Protein AF-A0A3C1ZDV9-F1 (afdb_monomer_lite)

Radius of gyration: 15.9 Å; chains: 1; bounding box: 32×29×39 Å

Secondary structure (DSSP, 8-state):
-HHHHTT-SEEEEEEE--SSEEEEEEEEEETTEEEEEEEEEEE-TT---TTTTSSS--

pLDDT: mean 81.24, std 18.26, range [45.12, 97.56]

Structure (mmCIF, N/CA/C/O backbone):
data_AF-A0A3C1ZDV9-F1
#
_entry.id   AF-A0A3C1ZDV9-F1
#
loop_
_atom_site.group_PDB
_atom_site.id
_atom_site.type_symbol
_atom_site.label_atom_id
_atom_site.label_alt_id
_atom_site.label_comp_id
_atom_site.label_asym_id
_atom_site.label_entity_id
_atom_site.label_seq_id
_atom_site.pdbx_PDB_ins_code
_atom_site.Cartn_x
_atom_site.Cartn_y
_atom_site.Cartn_z
_atom_site.occupancy
_atom_site.B_iso_or_equiv
_atom_site.auth_seq_id
_atom_site.auth_comp_id
_atom_site.auth_asym_id
_atom_site.auth_atom_id
_atom_site.pdbx_PDB_model_num
ATOM 1 N N . MET A 1 1 ? -18.186 -6.394 -4.150 1.00 60.22 1 MET A N 1
ATOM 2 C CA . MET A 1 1 ? -16.955 -5.673 -3.767 1.00 60.22 1 MET A CA 1
ATOM 3 C C . MET A 1 1 ? -17.283 -4.486 -2.867 1.00 60.22 1 MET A C 1
ATOM 5 O O . MET A 1 1 ? -16.819 -4.468 -1.740 1.00 60.22 1 MET A O 1
ATOM 9 N N . ASP A 1 2 ? -18.155 -3.566 -3.289 1.00 67.00 2 ASP A N 1
ATOM 10 C CA . ASP A 1 2 ? -18.498 -2.358 -2.507 1.00 67.00 2 ASP A CA 1
ATOM 11 C C . ASP A 1 2 ? -19.074 -2.629 -1.111 1.00 67.00 2 ASP A C 1
ATOM 13 O O . ASP A 1 2 ? -18.781 -1.909 -0.163 1.00 67.00 2 ASP A O 1
ATOM 17 N N . GLN A 1 3 ? -19.865 -3.695 -0.967 1.00 69.56 3 GLN A N 1
ATOM 18 C CA . GLN A 1 3 ? -20.424 -4.124 0.321 1.00 69.56 3 GLN A CA 1
ATOM 19 C C . GLN A 1 3 ? -19.326 -4.533 1.324 1.00 69.56 3 GLN A C 1
ATOM 21 O O . GLN A 1 3 ? -19.427 -4.221 2.503 1.00 69.56 3 GLN A O 1
ATOM 26 N N . GLU A 1 4 ? -18.243 -5.157 0.847 1.00 75.75 4 GLU A N 1
ATOM 27 C CA . GLU A 1 4 ? -17.121 -5.615 1.680 1.00 75.75 4 GLU A CA 1
ATOM 28 C C . GLU A 1 4 ? -16.199 -4.475 2.116 1.00 75.75 4 GLU A C 1
ATOM 30 O O . GLU A 1 4 ? -15.522 -4.591 3.130 1.00 75.75 4 GLU A O 1
ATOM 35 N N . LEU A 1 5 ? -16.154 -3.369 1.369 1.00 76.56 5 LEU A N 1
ATOM 36 C CA . LEU A 1 5 ? -15.331 -2.208 1.715 1.00 76.56 5 LEU A CA 1
ATOM 37 C C . LEU A 1 5 ? -16.018 -1.299 2.740 1.00 76.56 5 LEU A C 1
ATOM 39 O O . LEU A 1 5 ? -15.340 -0.667 3.544 1.00 76.56 5 LEU A O 1
ATOM 43 N N . LYS A 1 6 ? -17.358 -1.295 2.777 1.00 83.75 6 LYS A N 1
ATOM 44 C CA . LYS A 1 6 ? -18.156 -0.539 3.759 1.00 83.75 6 LYS A CA 1
ATOM 45 C C . LYS A 1 6 ? -17.997 -1.012 5.209 1.00 83.75 6 LYS A C 1
ATOM 47 O O . LYS A 1 6 ? -18.476 -0.328 6.105 1.00 83.75 6 LYS A O 1
ATOM 52 N N . LYS A 1 7 ? -17.353 -2.160 5.452 1.00 88.81 7 LYS A N 1
ATOM 53 C CA . LYS A 1 7 ? -17.098 -2.684 6.808 1.00 88.81 7 LYS A CA 1
ATOM 54 C C . LYS A 1 7 ? -15.926 -2.002 7.527 1.00 88.81 7 LYS A C 1
ATOM 56 O O . LYS A 1 7 ? -15.722 -2.236 8.716 1.00 88.81 7 LYS A O 1
ATOM 61 N N . TYR A 1 8 ? -15.139 -1.213 6.799 1.00 94.12 8 TYR A N 1
ATOM 62 C CA . TYR A 1 8 ? -13.987 -0.497 7.329 1.00 94.12 8 TYR A CA 1
ATOM 63 C C . TYR A 1 8 ? -14.329 0.975 7.540 1.00 94.12 8 TYR A C 1
ATOM 65 O O . TYR A 1 8 ? -14.922 1.608 6.670 1.00 94.12 8 TYR A O 1
ATOM 73 N N . ASP A 1 9 ? -13.902 1.522 8.676 1.00 95.19 9 ASP A N 1
ATOM 74 C CA . ASP A 1 9 ? -14.063 2.940 9.012 1.00 95.19 9 ASP A CA 1
ATOM 75 C C . ASP A 1 9 ? -13.142 3.817 8.148 1.00 95.19 9 ASP A C 1
ATOM 77 O O . ASP A 1 9 ? -13.473 4.950 7.800 1.00 95.19 9 ASP A O 1
ATOM 81 N N . LEU A 1 10 ? -11.965 3.285 7.805 1.00 95.06 10 LEU A N 1
ATOM 82 C CA . LEU A 1 10 ? -10.962 3.935 6.969 1.00 95.06 10 LEU A CA 1
ATOM 83 C C . LEU A 1 10 ? -10.287 2.903 6.069 1.00 95.06 10 LEU A C 1
ATOM 85 O O . LEU A 1 10 ? -9.945 1.806 6.508 1.00 95.06 10 LEU A O 1
ATOM 89 N N . ILE A 1 11 ? -10.038 3.289 4.822 1.00 95.81 11 ILE A N 1
ATOM 90 C CA . ILE A 1 11 ? -9.247 2.509 3.874 1.00 95.81 11 ILE A CA 1
ATOM 91 C C . ILE A 1 11 ? -7.988 3.305 3.535 1.00 95.81 11 ILE A C 1
ATOM 93 O O . ILE A 1 11 ? -8.064 4.483 3.191 1.00 95.81 11 ILE A O 1
ATOM 97 N N . ILE A 1 12 ? -6.831 2.655 3.629 1.00 96.25 12 ILE A N 1
ATOM 98 C CA . ILE A 1 12 ? -5.515 3.239 3.367 1.00 96.25 12 ILE A CA 1
ATOM 99 C C . ILE A 1 12 ? -4.883 2.496 2.194 1.00 96.25 12 ILE A C 1
ATOM 101 O O . ILE A 1 12 ? -4.734 1.275 2.237 1.00 96.25 12 ILE A O 1
ATOM 105 N N . LEU A 1 13 ? -4.481 3.239 1.165 1.00 97.06 13 LEU A N 1
ATOM 106 C CA . LEU A 1 13 ? -3.676 2.729 0.060 1.00 97.06 13 LEU A CA 1
ATOM 107 C C . LEU A 1 13 ? -2.201 3.042 0.327 1.00 97.06 13 LEU A C 1
ATOM 109 O O . LEU A 1 13 ? -1.800 4.204 0.323 1.00 97.06 13 LEU A O 1
ATOM 113 N N . GLY A 1 14 ? -1.401 2.004 0.551 1.00 96.44 14 GLY A N 1
ATOM 114 C CA . GLY A 1 14 ? 0.055 2.088 0.571 1.00 96.44 14 GLY A CA 1
ATOM 115 C C . GLY A 1 14 ? 0.617 1.804 -0.817 1.00 96.44 14 GLY A C 1
ATOM 116 O O . GLY A 1 14 ? 0.220 0.824 -1.446 1.00 96.44 14 GLY A O 1
ATOM 117 N N . ILE A 1 15 ? 1.539 2.645 -1.281 1.00 96.62 15 ILE A N 1
ATOM 118 C CA . ILE A 1 15 ? 2.257 2.487 -2.551 1.00 96.62 15 ILE A CA 1
ATOM 119 C C . ILE A 1 15 ? 3.755 2.437 -2.254 1.00 96.62 15 I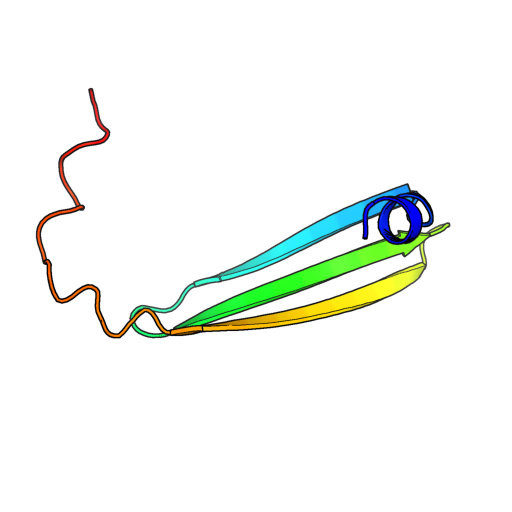LE A C 1
ATOM 121 O O . ILE A 1 15 ? 4.265 3.313 -1.559 1.00 96.62 15 ILE A O 1
ATOM 125 N N . ASP A 1 16 ? 4.445 1.446 -2.814 1.00 94.56 16 ASP A N 1
ATOM 126 C CA . ASP A 1 16 ? 5.903 1.318 -2.782 1.00 94.56 16 ASP A CA 1
ATOM 127 C C . ASP A 1 16 ? 6.452 1.393 -4.221 1.00 94.56 16 ASP A C 1
ATOM 129 O O . ASP A 1 16 ? 6.376 0.413 -4.974 1.00 94.56 16 ASP A O 1
ATOM 133 N N . PRO A 1 17 ? 6.890 2.580 -4.679 1.00 91.06 17 PRO A N 1
ATOM 134 C CA . PRO A 1 17 ? 7.280 2.791 -6.064 1.00 91.06 17 PRO A CA 1
ATOM 135 C C . PRO A 1 17 ? 8.657 2.189 -6.373 1.00 91.06 17 PRO A C 1
ATOM 137 O O . PRO A 1 17 ? 9.648 2.484 -5.715 1.00 91.06 17 PRO A O 1
ATOM 140 N N . GLY A 1 18 ? 8.744 1.444 -7.474 1.00 87.44 18 GLY A N 1
ATOM 141 C CA . GLY A 1 18 ? 10.005 1.042 -8.095 1.00 87.44 18 GLY A CA 1
ATOM 142 C C . GLY A 1 18 ? 9.989 1.327 -9.595 1.00 87.44 18 GLY A C 1
ATOM 143 O O . GLY A 1 18 ? 8.948 1.612 -10.180 1.00 87.44 18 GLY A O 1
ATOM 144 N N . THR A 1 19 ? 11.153 1.268 -10.240 1.00 83.81 19 THR A N 1
ATOM 145 C CA . THR A 1 19 ? 11.294 1.606 -11.670 1.00 83.81 19 THR A CA 1
ATOM 146 C C . THR A 1 19 ? 10.676 0.562 -12.600 1.00 83.81 19 THR A C 1
ATOM 148 O O . THR A 1 19 ? 10.117 0.916 -13.630 1.00 83.81 19 THR A O 1
ATOM 151 N N . ASN A 1 20 ? 10.730 -0.719 -12.225 1.00 86.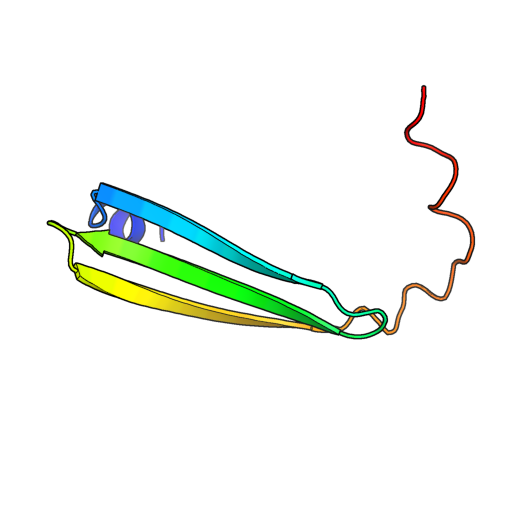12 20 ASN A N 1
ATOM 152 C CA . ASN A 1 20 ? 10.208 -1.838 -13.023 1.00 86.12 20 ASN A CA 1
ATOM 153 C C . ASN A 1 20 ? 9.024 -2.555 -12.369 1.00 86.12 20 ASN A C 1
ATOM 155 O O . ASN A 1 20 ? 8.284 -3.278 -13.037 1.00 86.12 20 ASN A O 1
ATOM 159 N N . VAL A 1 21 ? 8.851 -2.386 -11.060 1.00 89.75 21 VAL A N 1
ATOM 160 C CA . VAL A 1 21 ? 7.784 -2.996 -10.269 1.00 89.75 21 VAL A CA 1
ATOM 161 C C . VAL A 1 21 ? 7.370 -1.994 -9.201 1.00 89.75 21 VAL A C 1
ATOM 163 O O . VAL A 1 21 ? 8.236 -1.423 -8.552 1.00 89.75 21 VAL A O 1
ATOM 166 N N . MET A 1 22 ? 6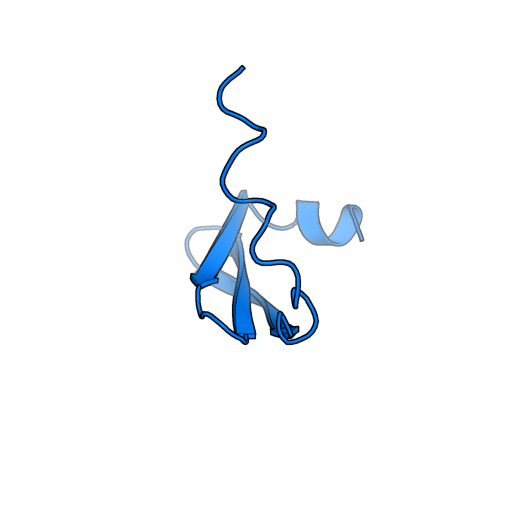.071 -1.789 -9.015 1.00 94.50 22 MET A N 1
ATOM 167 C CA . MET A 1 22 ? 5.515 -0.979 -7.931 1.00 94.50 22 MET A CA 1
ATOM 168 C C . MET A 1 22 ? 4.654 -1.867 -7.040 1.00 94.50 22 MET A C 1
ATOM 170 O O . MET A 1 22 ? 3.716 -2.501 -7.523 1.00 94.50 22 MET A O 1
ATOM 174 N N . GLY A 1 23 ? 4.974 -1.934 -5.754 1.00 96.06 23 GLY A N 1
ATOM 175 C CA . GLY A 1 23 ? 4.141 -2.601 -4.762 1.00 96.06 23 GLY A CA 1
ATOM 176 C C . GLY A 1 23 ? 2.947 -1.732 -4.381 1.00 96.06 23 GLY A C 1
ATOM 177 O O . GLY A 1 23 ? 3.037 -0.504 -4.362 1.00 96.06 23 GLY A O 1
ATOM 178 N N . TYR A 1 24 ? 1.824 -2.361 -4.057 1.00 97.50 24 TYR A N 1
ATOM 179 C CA . TYR A 1 24 ? 0.713 -1.681 -3.405 1.00 97.50 24 TYR A CA 1
ATOM 180 C C . TYR A 1 24 ? 0.050 -2.591 -2.378 1.00 97.50 24 TYR A C 1
ATOM 182 O O . TYR A 1 24 ? -0.011 -3.810 -2.546 1.00 97.50 24 TYR A O 1
ATOM 190 N N . ALA A 1 25 ? -0.491 -1.987 -1.330 1.00 97.56 25 ALA A N 1
ATOM 191 C CA . ALA A 1 25 ? -1.301 -2.668 -0.335 1.00 97.56 25 ALA A CA 1
ATOM 192 C C . ALA A 1 25 ? -2.506 -1.809 0.034 1.00 97.56 25 ALA A C 1
ATOM 194 O O . ALA A 1 25 ? -2.416 -0.585 0.108 1.00 97.56 25 ALA A O 1
ATOM 195 N N . LEU A 1 26 ? -3.633 -2.462 0.285 1.00 96.75 26 LEU A N 1
ATOM 196 C CA . LEU A 1 26 ? -4.836 -1.832 0.795 1.00 96.75 26 LEU A CA 1
ATOM 197 C C . LEU A 1 26 ? -5.076 -2.332 2.218 1.00 96.75 26 LEU A C 1
ATOM 199 O O . LEU A 1 26 ? -5.248 -3.534 2.439 1.00 96.75 26 LEU A O 1
ATOM 203 N N . LEU A 1 27 ? -5.090 -1.409 3.174 1.00 96.81 27 LEU A N 1
ATOM 204 C CA . LEU A 1 27 ? -5.398 -1.687 4.571 1.00 96.81 27 LEU A CA 1
ATOM 205 C C . LEU A 1 27 ? -6.780 -1.137 4.906 1.00 96.81 27 LEU A C 1
ATOM 207 O O . LEU A 1 27 ? -7.083 0.016 4.609 1.00 96.81 27 LEU A O 1
ATOM 211 N N . GLY A 1 28 ? -7.602 -1.957 5.546 1.00 96.94 28 GLY A N 1
ATOM 212 C CA . GLY A 1 28 ? -8.854 -1.540 6.159 1.00 96.94 28 GLY A CA 1
ATOM 213 C C . GLY A 1 28 ? -8.655 -1.361 7.655 1.00 96.94 28 GLY A C 1
ATOM 214 O O . GLY A 1 28 ? -8.060 -2.220 8.303 1.00 96.94 28 GLY A O 1
ATOM 215 N N . ILE A 1 29 ? -9.132 -0.255 8.212 1.00 96.44 29 ILE A N 1
ATOM 216 C CA . ILE A 1 29 ? -9.113 0.008 9.650 1.00 96.44 29 ILE A CA 1
ATOM 217 C C . ILE A 1 29 ? -10.540 -0.102 10.177 1.00 96.44 29 ILE A C 1
ATOM 219 O O . ILE A 1 29 ? -11.434 0.570 9.667 1.00 96.44 29 ILE A O 1
ATOM 223 N N . THR A 1 30 ? -10.729 -0.889 11.233 1.00 95.69 30 THR A N 1
ATOM 224 C CA . THR A 1 30 ? -11.968 -0.898 12.024 1.00 95.69 30 THR A CA 1
ATOM 225 C C . THR A 1 30 ? -11.610 -0.684 13.488 1.00 95.69 30 THR A C 1
ATOM 227 O O . THR A 1 30 ? -10.768 -1.407 14.020 1.00 95.69 30 THR A O 1
ATOM 230 N N . ALA A 1 31 ? -12.195 0.323 14.141 1.00 88.38 31 ALA A N 1
ATOM 231 C CA . ALA A 1 31 ? -12.020 0.617 15.570 1.00 88.38 31 ALA A CA 1
ATOM 232 C C . ALA A 1 31 ? -10.556 0.699 16.073 1.00 88.38 31 ALA A C 1
ATOM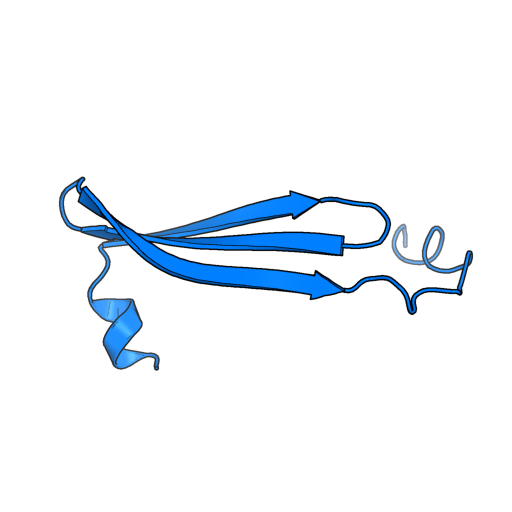 234 O O . ALA A 1 31 ? -10.315 0.541 17.270 1.00 88.38 31 ALA A O 1
ATOM 235 N N . LYS A 1 32 ? -9.595 1.013 15.182 1.00 90.12 32 LYS A N 1
ATOM 236 C CA . LYS A 1 32 ? -8.119 1.071 15.370 1.00 90.12 32 LYS A CA 1
ATOM 237 C C . LYS A 1 32 ? -7.336 -0.215 15.086 1.00 90.12 32 LYS A C 1
ATOM 239 O O . LYS A 1 32 ? -6.119 -0.219 15.258 1.00 90.12 32 LYS A O 1
ATOM 244 N N . THR A 1 33 ? -7.973 -1.274 14.605 1.00 95.31 33 THR A N 1
ATOM 245 C CA . THR A 1 33 ? -7.264 -2.483 14.171 1.00 95.31 33 THR A CA 1
ATOM 246 C C . THR A 1 33 ? -7.059 -2.463 12.655 1.00 95.31 33 THR A C 1
ATOM 248 O O . THR A 1 33 ? -8.045 -2.532 11.918 1.00 95.31 33 THR A O 1
ATOM 251 N N . PRO A 1 34 ? -5.808 -2.367 12.165 1.00 94.75 34 PRO A N 1
ATOM 252 C CA . PRO A 1 34 ? -5.511 -2.521 10.747 1.00 94.75 34 PRO A CA 1
ATOM 253 C C . PRO A 1 34 ? -5.654 -3.979 10.301 1.00 94.75 34 PRO A C 1
ATOM 255 O O . PRO A 1 34 ? -5.201 -4.901 10.978 1.00 94.75 34 PRO A O 1
ATOM 258 N N . GLN A 1 35 ? -6.254 -4.179 9.133 1.00 96.31 35 GLN A N 1
ATOM 259 C CA . GLN A 1 35 ? -6.421 -5.470 8.473 1.00 96.31 35 GLN A CA 1
ATOM 260 C C . GLN A 1 35 ? -5.986 -5.356 7.014 1.00 96.31 35 GLN A C 1
ATOM 262 O O . GLN A 1 35 ? -6.334 -4.394 6.326 1.00 96.31 35 GLN A O 1
ATOM 267 N N . LEU A 1 36 ? -5.242 -6.347 6.523 1.00 95.56 36 LEU A N 1
ATOM 268 C CA . LEU A 1 36 ? -4.871 -6.402 5.114 1.00 95.56 36 LEU A CA 1
ATOM 269 C C . LEU A 1 36 ? -6.089 -6.806 4.281 1.00 95.56 36 LEU A C 1
ATOM 271 O O . LEU A 1 36 ? -6.594 -7.916 4.425 1.00 95.56 36 LEU A O 1
ATOM 275 N N . ILE A 1 37 ? -6.536 -5.914 3.398 1.00 95.12 37 ILE A N 1
ATOM 276 C CA . ILE A 1 37 ? -7.588 -6.223 2.425 1.00 95.12 37 ILE A CA 1
ATOM 277 C C . ILE A 1 37 ? -6.959 -6.938 1.232 1.00 95.12 37 ILE A C 1
ATOM 279 O O . ILE A 1 37 ? -7.438 -7.982 0.797 1.00 95.12 37 ILE A O 1
ATOM 283 N N . THR A 1 38 ? -5.882 -6.368 0.689 1.00 95.12 38 THR A N 1
ATOM 284 C CA . THR A 1 38 ? -5.145 -6.953 -0.432 1.00 95.12 38 THR A CA 1
ATOM 285 C C . THR A 1 38 ? -3.748 -6.358 -0.542 1.00 95.12 38 THR A C 1
ATOM 287 O O . THR A 1 38 ? -3.499 -5.244 -0.082 1.00 95.12 38 THR A O 1
ATOM 290 N N . MET A 1 39 ? -2.840 -7.094 -1.172 1.00 97.31 39 MET A N 1
ATOM 291 C CA . MET A 1 39 ? -1.511 -6.632 -1.549 1.00 97.31 39 MET A CA 1
ATOM 292 C C . MET A 1 39 ? -1.170 -7.194 -2.921 1.00 97.31 39 MET A C 1
ATOM 294 O O . MET A 1 39 ? -1.517 -8.332 -3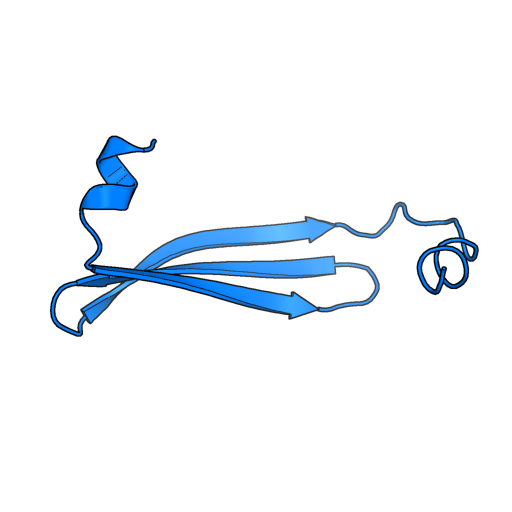.241 1.00 97.31 39 MET A O 1
ATOM 298 N N . GLY A 1 40 ? -0.482 -6.400 -3.728 1.00 95.62 40 GLY A N 1
ATOM 299 C CA . GLY A 1 40 ? -0.087 -6.794 -5.065 1.00 95.62 40 GLY A CA 1
ATOM 300 C C . GLY A 1 40 ? 1.130 -6.034 -5.553 1.00 95.62 40 GLY A C 1
ATOM 301 O O . GLY A 1 40 ? 1.665 -5.146 -4.890 1.00 95.62 40 GLY A O 1
ATOM 302 N N . VAL A 1 41 ? 1.565 -6.414 -6.747 1.00 95.00 41 VAL A N 1
ATOM 303 C CA . VAL A 1 41 ? 2.638 -5.740 -7.467 1.00 95.00 41 VAL A CA 1
ATOM 304 C C . VAL A 1 41 ? 2.161 -5.403 -8.871 1.00 95.00 41 VAL A C 1
ATOM 306 O O . VAL A 1 41 ? 1.558 -6.227 -9.559 1.00 95.00 41 VAL A O 1
ATOM 309 N N . LEU A 1 42 ? 2.452 -4.188 -9.307 1.00 89.56 42 LEU A N 1
ATOM 310 C CA . LEU A 1 42 ? 2.294 -3.740 -10.679 1.00 89.56 42 LEU A CA 1
ATOM 311 C C . LEU A 1 42 ? 3.639 -3.910 -11.378 1.00 89.56 42 LEU A C 1
ATOM 313 O O . LEU A 1 42 ? 4.623 -3.288 -10.988 1.00 89.56 42 LEU A O 1
ATOM 317 N N . LYS A 1 43 ? 3.701 -4.755 -12.410 1.00 86.94 43 LYS A N 1
ATOM 318 C CA . LYS A 1 43 ? 4.888 -4.854 -13.270 1.00 86.94 43 LYS A CA 1
ATOM 319 C C . LYS A 1 43 ? 4.873 -3.682 -14.250 1.00 86.94 43 LYS A C 1
ATOM 321 O O . LYS A 1 43 ? 4.053 -3.650 -15.160 1.00 86.94 43 LYS A O 1
ATOM 326 N N . LEU A 1 44 ? 5.789 -2.741 -14.058 1.00 77.94 44 LEU A N 1
ATOM 327 C CA . LEU A 1 44 ? 5.981 -1.548 -14.887 1.00 77.94 44 LEU A CA 1
ATOM 328 C C . LEU A 1 44 ? 6.934 -1.795 -16.069 1.00 77.94 44 LEU A C 1
ATOM 330 O O . LEU A 1 44 ? 7.132 -0.906 -16.890 1.00 77.94 44 LEU A O 1
ATOM 334 N N . ALA A 1 45 ? 7.478 -3.013 -16.194 1.00 63.81 45 ALA A N 1
ATOM 335 C CA . ALA A 1 45 ? 8.432 -3.448 -17.223 1.00 63.81 45 ALA A CA 1
ATOM 336 C C . ALA A 1 45 ? 7.874 -3.521 -18.669 1.00 63.81 45 ALA A C 1
ATOM 338 O O . ALA A 1 45 ? 8.286 -4.371 -19.454 1.00 63.81 45 ALA A O 1
ATOM 339 N N . LYS A 1 46 ? 6.920 -2.653 -19.019 1.00 55.66 46 LYS A N 1
ATOM 340 C CA . LYS A 1 46 ? 6.462 -2.367 -20.389 1.00 55.66 46 LYS A CA 1
ATOM 341 C C . LYS A 1 46 ? 6.107 -0.887 -20.596 1.00 55.66 46 LYS A C 1
ATOM 343 O O . LYS A 1 46 ? 5.313 -0.561 -21.471 1.00 55.66 46 LYS A O 1
ATOM 348 N N . PHE A 1 47 ? 6.699 0.017 -19.819 1.00 52.47 47 PHE A N 1
ATOM 349 C CA . PHE A 1 47 ? 6.814 1.418 -20.222 1.00 52.47 47 PHE A CA 1
ATOM 350 C C . PHE A 1 47 ? 8.212 1.637 -20.809 1.00 52.47 47 PHE A C 1
ATOM 352 O O . PHE A 1 47 ? 9.036 2.339 -20.237 1.00 52.47 47 PHE A O 1
ATOM 359 N N . ASP A 1 48 ? 8.462 1.013 -21.964 1.00 48.56 48 ASP A N 1
ATOM 360 C CA . ASP A 1 48 ? 9.616 1.296 -22.836 1.00 48.56 48 ASP A CA 1
ATOM 361 C C . ASP A 1 48 ? 9.567 2.712 -23.431 1.00 48.56 48 ASP A C 1
ATOM 363 O O . ASP A 1 48 ? 10.442 3.095 -24.203 1.00 48.56 48 ASP A O 1
ATOM 367 N N . ASP A 1 49 ? 8.554 3.512 -23.096 1.00 51.25 49 ASP A N 1
ATOM 368 C CA . ASP A 1 49 ? 8.448 4.853 -23.629 1.00 51.25 49 ASP A CA 1
ATOM 369 C C . ASP A 1 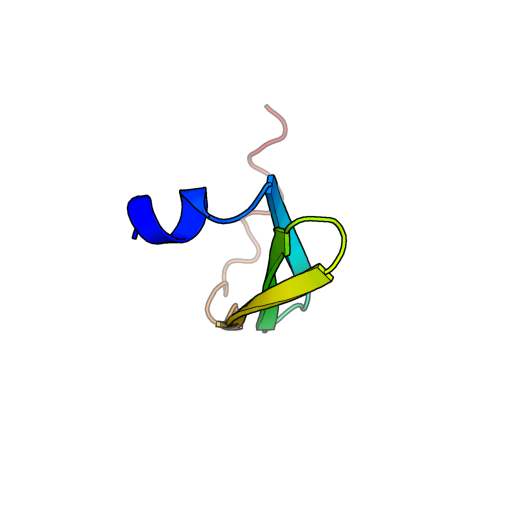49 ? 8.995 5.874 -22.633 1.00 51.25 49 ASP A C 1
ATOM 371 O O . ASP A 1 49 ? 8.319 6.357 -21.719 1.00 51.25 49 ASP A O 1
ATOM 375 N N . HIS A 1 50 ? 10.254 6.229 -22.865 1.00 51.03 50 HIS A N 1
ATOM 376 C CA . HIS A 1 50 ? 10.965 7.376 -22.306 1.00 51.03 50 HIS A CA 1
ATOM 377 C C . HIS A 1 50 ? 10.156 8.708 -22.324 1.00 51.03 50 HIS A C 1
ATOM 379 O O . HIS A 1 50 ? 10.594 9.679 -21.703 1.00 51.03 50 HIS A O 1
ATOM 385 N N . TYR A 1 51 ? 8.991 8.778 -22.989 1.00 52.38 51 TYR A N 1
ATOM 386 C CA . TYR A 1 51 ? 8.262 10.002 -23.347 1.00 52.38 51 TYR A CA 1
ATOM 387 C C . TYR A 1 51 ? 7.126 10.498 -22.430 1.00 52.38 51 TYR A C 1
ATOM 389 O O . TYR A 1 51 ? 6.748 11.664 -22.548 1.00 52.38 51 TYR A O 1
ATOM 397 N N . MET A 1 52 ? 6.589 9.742 -21.466 1.00 49.81 52 MET A N 1
ATOM 398 C CA . MET A 1 52 ? 5.496 10.258 -20.597 1.00 49.81 52 MET A CA 1
ATOM 399 C C . MET A 1 52 ? 5.979 11.134 -19.422 1.00 49.81 52 MET A C 1
ATOM 401 O O . MET A 1 52 ? 5.282 11.318 -18.427 1.00 49.81 52 MET A O 1
ATOM 405 N N . ARG A 1 53 ? 7.179 11.713 -19.536 1.00 49.28 53 ARG A N 1
ATOM 406 C CA . ARG A 1 53 ? 7.746 12.677 -18.580 1.00 49.28 53 ARG A CA 1
ATOM 407 C C . ARG A 1 53 ? 7.399 14.147 -18.881 1.00 49.28 53 ARG A C 1
ATOM 409 O O . ARG A 1 53 ? 7.769 14.999 -18.084 1.00 49.28 53 ARG A O 1
ATOM 416 N N . LEU A 1 54 ? 6.690 14.471 -19.972 1.00 58.00 54 LEU A N 1
ATOM 417 C CA . LEU A 1 54 ? 6.540 15.868 -20.438 1.00 58.00 54 LEU A CA 1
ATOM 418 C C . LEU A 1 54 ? 5.111 16.375 -20.742 1.00 58.00 54 LEU A C 1
ATOM 420 O O . LEU A 1 54 ? 4.987 17.520 -21.157 1.00 58.00 54 LEU A O 1
ATOM 424 N N . HIS A 1 55 ? 4.028 15.611 -20.529 1.00 50.44 55 HIS A N 1
ATOM 425 C CA . HIS A 1 55 ? 2.683 16.018 -21.011 1.00 50.44 55 HIS A CA 1
ATOM 426 C C . HIS A 1 55 ? 1.591 16.250 -19.948 1.00 50.44 55 HIS A C 1
ATOM 428 O O . HIS A 1 55 ? 0.407 16.219 -20.266 1.00 50.44 55 HIS A O 1
ATOM 434 N N . ARG A 1 56 ? 1.949 16.494 -18.680 1.00 49.50 56 ARG A N 1
ATOM 435 C CA . ARG A 1 56 ? 0.980 16.877 -17.624 1.00 49.50 56 ARG A CA 1
ATOM 436 C C . ARG A 1 56 ? 1.403 18.109 -16.809 1.00 49.50 56 ARG A C 1
ATOM 438 O O . ARG A 1 56 ? 1.076 18.212 -15.634 1.00 49.50 56 ARG A O 1
ATOM 445 N N . ILE A 1 57 ? 2.141 19.032 -17.434 1.00 52.50 57 ILE A N 1
ATOM 446 C CA . ILE A 1 57 ? 2.390 20.391 -16.903 1.00 52.50 57 ILE A CA 1
ATOM 447 C C . ILE A 1 57 ? 1.693 21.453 -17.781 1.00 52.50 57 ILE A C 1
ATOM 449 O O . ILE A 1 57 ? 2.166 22.576 -17.893 1.00 52.50 57 ILE A O 1
ATOM 453 N N . TYR A 1 58 ? 0.572 21.106 -18.415 1.00 45.12 58 TYR A N 1
ATOM 454 C CA . TYR A 1 58 ? -0.383 22.083 -18.942 1.00 45.12 58 TYR A CA 1
ATOM 455 C C . TYR A 1 58 ? -1.801 21.616 -18.639 1.00 45.12 58 TYR A C 1
ATOM 457 O O . TYR A 1 58 ? -2.044 20.393 -18.773 1.00 45.12 58 TYR A O 1
#

Foldseek 3Di:
DVVVLVQAPDKDWDWADDPQKIKIWIWGHDPRDTDTPDIDMDGNNPCPDPPPPPPPPD

Sequence (58 aa):
MDQELKKYDLIILGIDPGTNVMGYALLGITAKTPQLITMGVLKLAKFDDHYMRLHRIY